Protein AF-A0A0M3ISS8-F1 (afdb_monomer_lite)

Foldseek 3Di:
DDPDDLQVLLVVLVLVCLQLLVLDDPVNLCVCVVCVNPCVVVVLVVDDRPCVVDPCLPVSLVSNVVSVVSNVVPPDPPDDPQVVCVVSVRHPSSVVSVNVSSVVVVVVVVVVVVVVVVVVVD

Radius of gyration: 16.52 Å; chains: 1; bounding box: 50×31×40 Å

Organism: Ascaris lumbricoides (NCBI:txid6252)

Structure (mmCIF, N/CA/C/O backbone):
data_AF-A0A0M3ISS8-F1
#
_entry.id   AF-A0A0M3ISS8-F1
#
loop_
_atom_site.group_PDB
_atom_site.id
_atom_site.type_symbol
_atom_site.label_atom_id
_atom_site.label_alt_id
_atom_site.label_comp_id
_atom_site.label_asym_id
_atom_site.label_entity_id
_atom_site.label_seq_id
_atom_site.pdbx_PDB_ins_code
_atom_site.Cartn_x
_atom_site.Cartn_y
_atom_site.Cartn_z
_atom_site.occupancy
_atom_site.B_iso_or_equiv
_atom_site.auth_seq_id
_atom_site.auth_comp_id
_atom_site.auth_asym_id
_atom_site.auth_atom_id
_atom_site.pdbx_PDB_model_num
ATOM 1 N N . MET A 1 1 ? -2.820 18.477 22.041 1.00 37.53 1 MET A N 1
ATOM 2 C CA . MET A 1 1 ? -2.128 17.349 21.391 1.00 37.53 1 MET A CA 1
ATOM 3 C C . MET A 1 1 ? -2.970 16.123 21.687 1.00 37.53 1 MET A C 1
ATOM 5 O O . MET A 1 1 ? -3.043 15.738 22.846 1.00 37.53 1 MET A O 1
ATOM 9 N N . VAL A 1 2 ? -3.743 15.638 20.715 1.00 39.06 2 VAL A N 1
ATOM 10 C CA . VAL A 1 2 ? -4.558 14.431 20.908 1.00 39.06 2 VAL A CA 1
ATOM 11 C C . VAL A 1 2 ? -3.604 13.254 20.761 1.00 39.06 2 VAL A C 1
ATOM 13 O O . VAL A 1 2 ? -2.993 13.096 19.710 1.00 39.06 2 VAL A O 1
ATOM 16 N N . VAL A 1 3 ? -3.402 12.501 21.839 1.00 43.47 3 VAL A N 1
ATOM 17 C CA . VAL A 1 3 ? -2.678 11.230 21.786 1.00 43.47 3 VAL A CA 1
ATOM 18 C C . VAL A 1 3 ? -3.676 10.222 21.235 1.00 43.47 3 VAL A C 1
ATOM 20 O O . VAL A 1 3 ? -4.589 9.809 21.944 1.00 43.47 3 VAL A O 1
ATOM 23 N N . LEU A 1 4 ? -3.575 9.936 19.941 1.00 52.12 4 LEU A N 1
ATOM 24 C CA . LEU A 1 4 ? -4.337 8.863 19.314 1.00 52.12 4 LEU A CA 1
ATOM 25 C C . LEU A 1 4 ? -3.800 7.521 19.831 1.00 52.12 4 LEU A C 1
ATOM 27 O O . LEU A 1 4 ? -2.603 7.398 20.093 1.00 52.12 4 LEU A O 1
ATOM 31 N N . GLY A 1 5 ? -4.677 6.533 20.015 1.00 62.03 5 GLY A N 1
ATOM 32 C CA . GLY A 1 5 ? -4.227 5.158 20.242 1.00 62.03 5 GLY A CA 1
ATOM 33 C C . GLY A 1 5 ? -3.441 4.666 19.025 1.00 62.03 5 GLY A C 1
ATOM 34 O O . GLY A 1 5 ? -3.735 5.088 17.908 1.00 62.03 5 GLY A O 1
ATOM 35 N N . ASN A 1 6 ? -2.454 3.787 19.226 1.00 63.44 6 ASN A N 1
ATOM 36 C CA . ASN A 1 6 ? -1.598 3.271 18.146 1.00 63.44 6 ASN A CA 1
ATOM 37 C C . ASN A 1 6 ? -2.408 2.699 16.966 1.00 63.44 6 ASN A C 1
ATOM 39 O O . ASN A 1 6 ? -1.994 2.832 15.817 1.00 63.44 6 ASN A O 1
ATOM 43 N N . ASN A 1 7 ? -3.600 2.159 17.238 1.00 69.38 7 ASN A N 1
ATOM 44 C CA . ASN A 1 7 ? -4.494 1.613 16.219 1.00 69.38 7 ASN A CA 1
ATOM 45 C C . ASN A 1 7 ? -5.034 2.688 15.267 1.00 69.38 7 ASN A C 1
ATOM 47 O O . ASN A 1 7 ? -5.181 2.442 14.076 1.00 69.38 7 ASN A O 1
ATOM 51 N N . GLU A 1 8 ? -5.273 3.901 15.765 1.00 83.00 8 GLU A N 1
ATOM 52 C CA . GLU A 1 8 ? -5.768 5.021 14.959 1.00 83.00 8 GLU A CA 1
ATOM 53 C C . GLU A 1 8 ? -4.667 5.650 14.099 1.00 83.00 8 GLU A C 1
ATOM 55 O O . GLU A 1 8 ? -4.957 6.230 13.056 1.00 83.00 8 GLU A O 1
ATOM 60 N N . GLU A 1 9 ? -3.395 5.507 14.491 1.00 88.31 9 GLU A N 1
ATOM 61 C CA . GLU A 1 9 ? -2.265 6.029 13.717 1.00 88.31 9 GLU A CA 1
ATOM 62 C C . GLU A 1 9 ? -2.206 5.404 12.315 1.00 88.31 9 GLU A C 1
ATOM 64 O O . GLU A 1 9 ? -1.999 6.122 11.337 1.00 88.31 9 GLU A O 1
ATOM 69 N N . LEU A 1 10 ? -2.442 4.089 12.201 1.00 88.88 10 LEU A N 1
ATOM 70 C CA . LEU A 1 10 ? -2.475 3.405 10.908 1.00 88.88 10 LEU A CA 1
ATOM 71 C C . LEU A 1 10 ? -3.539 4.011 9.990 1.00 88.88 10 LEU A C 1
ATOM 73 O O . LEU A 1 10 ? -3.240 4.331 8.843 1.00 88.88 10 LEU A O 1
ATOM 77 N N . PHE A 1 11 ? -4.764 4.188 10.485 1.00 89.50 11 PHE A N 1
ATOM 78 C CA . PHE A 1 11 ? -5.866 4.678 9.659 1.00 89.50 11 PHE A CA 1
ATOM 79 C C . PHE A 1 11 ? -5.681 6.139 9.258 1.00 89.50 11 PHE A C 1
ATOM 81 O O . PHE A 1 11 ? -5.938 6.464 8.106 1.00 89.50 11 PHE A O 1
ATOM 88 N N . VAL A 1 12 ? -5.125 6.983 10.133 1.00 90.06 12 VAL A N 1
ATOM 89 C CA . VAL A 1 12 ? -4.730 8.353 9.763 1.00 90.06 12 VAL A CA 1
ATOM 90 C C . VAL A 1 12 ? -3.698 8.341 8.634 1.00 90.06 12 VAL A C 1
ATOM 92 O O . VAL A 1 12 ? -3.827 9.092 7.673 1.00 90.06 12 VAL A O 1
ATOM 95 N N . VAL A 1 13 ? -2.686 7.471 8.713 1.00 89.69 13 VAL A N 1
ATOM 96 C CA . VAL A 1 13 ? -1.692 7.343 7.637 1.00 89.69 13 VAL A CA 1
ATOM 97 C C . VAL A 1 13 ? -2.323 6.811 6.350 1.00 89.69 13 VAL A C 1
ATOM 99 O O . VAL A 1 13 ? -1.994 7.295 5.274 1.00 89.69 13 VAL A O 1
ATOM 102 N N . LEU A 1 14 ? -3.237 5.844 6.433 1.00 89.69 14 LEU A N 1
ATOM 103 C CA . LEU A 1 14 ? -3.943 5.321 5.264 1.00 89.69 14 LEU A CA 1
ATOM 104 C C . LEU A 1 14 ? -4.830 6.388 4.603 1.00 89.69 14 LEU A C 1
ATOM 106 O O . LEU A 1 14 ? -4.826 6.480 3.378 1.00 89.69 14 LEU A O 1
ATOM 110 N N . GLU A 1 15 ? -5.527 7.230 5.377 1.00 90.12 15 GLU A N 1
ATOM 111 C CA . GLU A 1 15 ? -6.336 8.351 4.863 1.00 90.12 15 GLU A CA 1
ATOM 112 C C . GLU A 1 15 ? -5.522 9.312 3.988 1.00 90.12 15 GLU A C 1
ATOM 114 O O . GLU A 1 15 ? -6.015 9.776 2.959 1.00 90.12 15 GLU A O 1
ATOM 119 N N . GLU A 1 16 ? -4.254 9.560 4.325 1.00 88.12 16 GLU A N 1
ATOM 120 C CA . GLU A 1 16 ? -3.360 10.396 3.509 1.00 88.12 16 GLU A CA 1
ATOM 121 C C . GLU A 1 16 ? -3.130 9.826 2.099 1.00 88.12 16 GLU A C 1
ATOM 123 O O . GLU A 1 16 ? -2.812 10.574 1.172 1.00 88.12 16 GLU A O 1
ATOM 128 N N . PHE A 1 17 ? -3.318 8.517 1.916 1.00 87.62 17 PHE A N 1
ATOM 129 C CA . PHE A 1 17 ? -3.140 7.823 0.643 1.00 87.62 17 PHE A CA 1
ATOM 130 C C . PHE A 1 17 ? -4.455 7.524 -0.082 1.00 87.62 17 PHE A C 1
ATOM 132 O O . PHE A 1 17 ? -4.428 6.893 -1.140 1.00 87.62 17 PHE A O 1
ATOM 139 N N . GLU A 1 18 ? -5.607 7.980 0.418 1.00 88.31 18 GLU A N 1
ATOM 140 C CA . GLU A 1 18 ? -6.913 7.654 -0.171 1.00 88.31 18 GLU A CA 1
ATOM 141 C C . GLU A 1 18 ? -6.994 7.990 -1.666 1.00 88.31 18 GLU A C 1
ATOM 143 O O . GLU A 1 18 ? -7.495 7.188 -2.459 1.00 88.31 18 GLU A O 1
ATOM 148 N N . SER A 1 19 ? -6.455 9.139 -2.084 1.00 87.94 19 SER A N 1
ATOM 149 C CA . SER A 1 19 ? -6.425 9.520 -3.500 1.00 87.94 19 SER A CA 1
ATOM 150 C C . SER A 1 19 ? -5.638 8.525 -4.352 1.00 87.94 19 SER A C 1
ATOM 152 O O . SER A 1 19 ? -6.112 8.137 -5.414 1.00 87.94 19 SER A O 1
ATOM 154 N N . VAL A 1 20 ? -4.497 8.046 -3.852 1.00 88.12 20 VAL A N 1
ATOM 155 C CA . VAL A 1 20 ? -3.643 7.071 -4.544 1.00 88.12 20 VAL A CA 1
ATOM 156 C C . VAL A 1 20 ? -4.333 5.711 -4.627 1.00 88.12 20 VAL A C 1
ATOM 158 O O . VAL A 1 20 ? -4.312 5.053 -5.662 1.00 88.12 20 VAL A O 1
ATOM 161 N N . PHE A 1 21 ? -5.037 5.293 -3.575 1.00 89.12 21 PHE A N 1
ATOM 162 C CA . PHE A 1 21 ? -5.793 4.037 -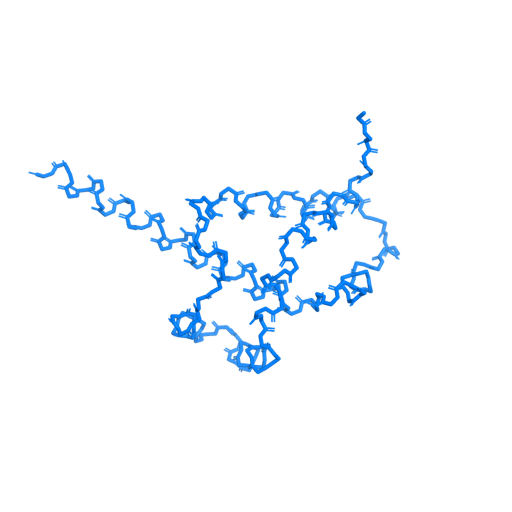3.588 1.00 89.12 21 PHE A CA 1
ATOM 163 C C . PHE A 1 21 ? -6.940 4.051 -4.607 1.00 89.12 21 PHE A C 1
ATOM 165 O O . PHE A 1 21 ? -7.304 3.003 -5.151 1.00 89.12 21 PHE A O 1
ATOM 172 N N . ARG A 1 22 ? -7.522 5.220 -4.894 1.00 88.94 22 ARG A N 1
ATOM 173 C CA . ARG A 1 22 ? -8.548 5.368 -5.939 1.00 88.94 22 ARG A CA 1
ATOM 174 C C . ARG A 1 22 ? -7.977 5.237 -7.351 1.00 88.94 22 ARG A C 1
ATOM 176 O O . ARG A 1 22 ? -8.726 4.862 -8.245 1.00 88.94 22 ARG A O 1
ATOM 183 N N . GLU A 1 23 ? -6.685 5.493 -7.535 1.00 90.50 23 GLU A N 1
ATOM 184 C CA . GLU A 1 23 ? -5.988 5.289 -8.812 1.00 90.50 23 GLU A CA 1
ATOM 185 C C . GLU A 1 23 ? -5.765 3.796 -9.105 1.00 90.50 23 GLU A C 1
ATOM 187 O O . GLU A 1 23 ? -5.620 3.419 -10.263 1.00 90.50 23 GLU A O 1
ATOM 192 N N . ILE A 1 24 ? -5.799 2.930 -8.082 1.00 89.88 24 ILE A N 1
ATOM 193 C CA . ILE A 1 24 ? -5.646 1.483 -8.258 1.00 89.88 24 ILE A CA 1
ATOM 194 C C . ILE A 1 24 ? -6.953 0.861 -8.781 1.00 89.88 24 ILE A C 1
ATOM 196 O O . ILE A 1 24 ? -7.926 0.678 -8.038 1.00 89.88 24 ILE A O 1
ATOM 200 N N . SER A 1 25 ? -6.902 0.521 -10.068 1.00 89.25 25 SER A N 1
ATOM 201 C CA . SER A 1 25 ? -7.759 -0.373 -10.855 1.00 89.25 25 SER A CA 1
ATOM 202 C C . SER A 1 25 ? -8.349 -1.601 -10.155 1.00 89.25 25 SER 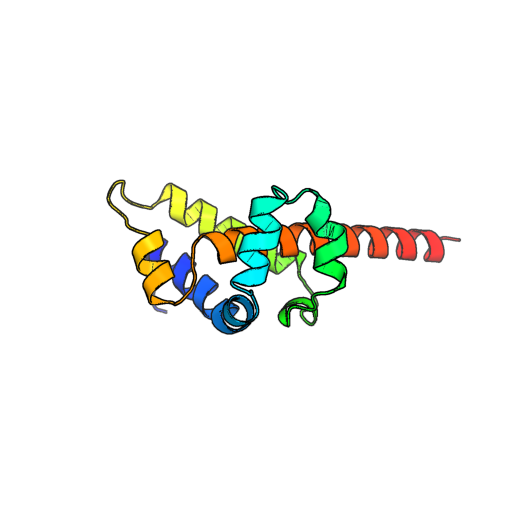A C 1
ATOM 204 O O . SER A 1 25 ? -7.579 -2.289 -9.493 1.00 89.25 25 SER A O 1
ATOM 206 N N . ASP A 1 26 ? -9.612 -1.990 -10.382 1.00 89.56 26 ASP A N 1
ATOM 207 C CA . ASP A 1 26 ? -10.000 -3.397 -10.159 1.00 89.56 26 ASP A CA 1
ATOM 208 C C . ASP A 1 26 ? -9.338 -4.290 -11.232 1.00 89.56 26 ASP A C 1
ATOM 210 O O . ASP A 1 26 ? -8.779 -5.329 -10.902 1.00 89.56 26 ASP A O 1
ATOM 214 N N . GLU A 1 27 ? -9.235 -3.822 -12.482 1.00 88.69 27 GLU A N 1
ATOM 215 C CA . GLU A 1 27 ? -8.482 -4.509 -13.543 1.00 88.69 27 GLU A CA 1
ATOM 216 C C . GLU A 1 27 ? -6.992 -4.666 -13.201 1.00 88.69 27 GLU 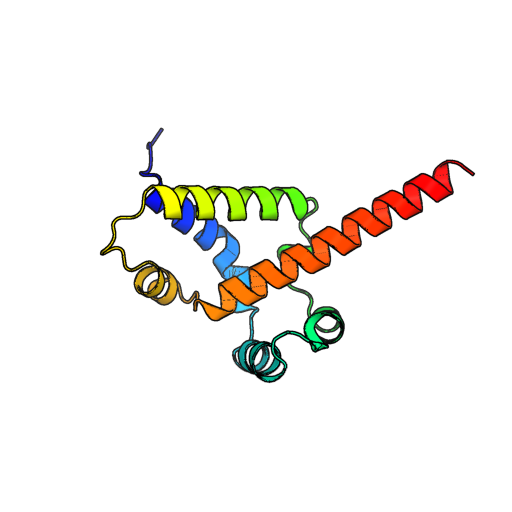A C 1
ATOM 218 O O . GLU A 1 27 ? -6.350 -5.640 -13.591 1.00 88.69 27 GLU A O 1
ATOM 223 N N . TRP A 1 28 ? -6.425 -3.702 -12.470 1.00 87.00 28 TRP A N 1
ATOM 224 C CA . TRP A 1 28 ? -5.032 -3.767 -12.021 1.00 87.00 28 TRP A CA 1
ATOM 225 C C . TRP A 1 28 ? -4.846 -4.769 -10.895 1.00 87.00 28 TRP A C 1
ATOM 227 O O . TRP A 1 28 ? -3.826 -5.457 -10.853 1.00 87.00 28 TRP A O 1
ATOM 237 N N . ILE A 1 29 ? -5.830 -4.857 -9.997 1.00 90.19 29 ILE A N 1
ATOM 238 C CA . ILE A 1 29 ? -5.863 -5.904 -8.983 1.00 90.19 29 ILE A CA 1
ATOM 239 C C . ILE A 1 29 ? -5.863 -7.262 -9.674 1.00 90.19 29 ILE A C 1
ATOM 241 O O . ILE A 1 29 ? -4.982 -8.070 -9.392 1.00 90.19 29 ILE A O 1
ATOM 245 N N . ASP A 1 30 ? -6.767 -7.479 -10.623 1.00 91.38 30 ASP A N 1
ATOM 246 C CA . ASP A 1 30 ? -6.862 -8.751 -11.335 1.00 91.38 30 ASP A CA 1
ATOM 247 C C . ASP A 1 30 ? -5.541 -9.091 -12.046 1.00 91.38 30 ASP A C 1
ATOM 249 O O . ASP A 1 30 ? -4.986 -10.162 -11.823 1.00 91.38 30 ASP A O 1
ATOM 253 N N . ALA A 1 31 ? -4.945 -8.151 -12.787 1.00 88.81 31 ALA A N 1
ATOM 254 C CA . ALA A 1 31 ? -3.672 -8.375 -13.480 1.00 88.81 31 ALA A CA 1
ATOM 255 C C . ALA A 1 31 ? -2.504 -8.726 -12.533 1.00 88.81 31 ALA A C 1
ATOM 257 O O . ALA A 1 31 ? -1.704 -9.623 -12.827 1.00 88.81 31 ALA A O 1
ATOM 258 N N . CYS A 1 32 ? -2.395 -8.047 -11.385 1.00 89.94 32 CYS A N 1
ATOM 259 C CA . CYS A 1 32 ? -1.340 -8.327 -10.405 1.00 89.94 32 CYS A CA 1
ATOM 260 C C . CYS A 1 32 ? -1.531 -9.698 -9.749 1.00 89.94 32 CYS A C 1
ATOM 262 O O . CYS A 1 32 ? -0.566 -10.437 -9.567 1.00 89.94 32 CYS A O 1
ATOM 264 N N . TYR A 1 33 ? -2.766 -10.052 -9.395 1.00 89.69 33 TYR A N 1
ATOM 265 C CA . TYR A 1 33 ? -3.053 -11.309 -8.708 1.00 89.69 33 TYR A CA 1
ATOM 266 C C . TYR A 1 33 ? -3.053 -12.517 -9.658 1.00 89.69 33 TYR A C 1
ATOM 268 O O . TYR A 1 33 ? -2.560 -13.575 -9.266 1.00 89.69 33 TYR A O 1
ATOM 276 N N . ASP A 1 34 ? -3.492 -12.362 -10.910 1.00 92.19 34 ASP A N 1
ATOM 277 C CA . ASP A 1 34 ? -3.460 -13.419 -11.934 1.00 92.19 34 ASP A CA 1
ATOM 278 C C . ASP A 1 34 ? -2.028 -13.800 -12.328 1.00 92.19 34 ASP A C 1
ATOM 280 O O . ASP A 1 34 ? -1.717 -14.979 -12.516 1.00 92.19 34 ASP A O 1
ATOM 284 N N . SER A 1 35 ? -1.134 -12.810 -12.413 1.00 89.75 35 SER A N 1
ATOM 285 C CA . SER A 1 35 ? 0.299 -13.029 -12.662 1.00 89.75 35 SER A CA 1
ATOM 286 C C . SER A 1 35 ? 1.089 -13.374 -11.394 1.00 89.75 35 SER A C 1
ATOM 288 O O . SER A 1 35 ? 2.288 -13.646 -11.473 1.00 89.75 35 SER A O 1
ATOM 290 N N . ASN A 1 36 ? 0.451 -13.353 -10.216 1.00 88.62 36 ASN A N 1
ATOM 291 C CA . ASN A 1 36 ? 1.117 -13.447 -8.916 1.00 88.62 36 ASN A CA 1
ATOM 292 C C . ASN A 1 36 ? 2.323 -12.487 -8.813 1.00 88.62 36 ASN A C 1
ATOM 294 O O . ASN A 1 36 ? 3.406 -12.871 -8.370 1.00 88.62 36 ASN A O 1
ATOM 298 N N . PHE A 1 37 ? 2.127 -11.244 -9.262 1.00 88.75 37 PHE A N 1
ATOM 299 C CA . PHE A 1 37 ? 3.111 -10.157 -9.280 1.00 88.75 37 PHE A CA 1
ATOM 300 C C . PHE A 1 37 ? 4.361 -10.411 -10.148 1.00 88.75 37 PHE A C 1
ATOM 302 O O . PHE A 1 37 ? 5.281 -9.598 -10.120 1.00 88.75 37 PHE A O 1
ATOM 309 N N . ALA A 1 38 ? 4.416 -11.488 -10.943 1.00 87.19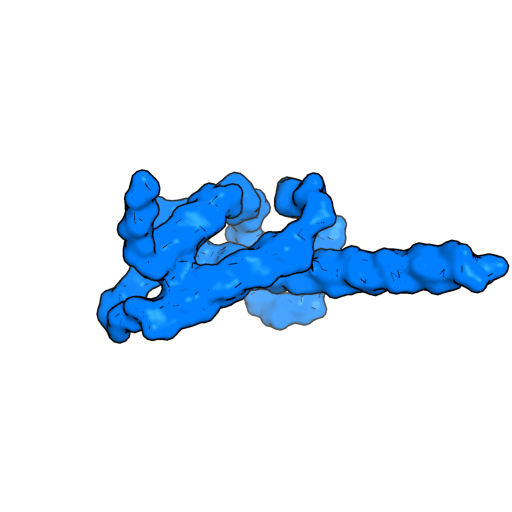 38 ALA A N 1
ATOM 310 C CA . ALA A 1 38 ? 5.599 -11.826 -11.744 1.00 87.19 38 ALA A CA 1
ATOM 311 C C . ALA A 1 38 ? 5.927 -10.773 -12.815 1.00 87.19 38 ALA A C 1
ATOM 313 O O . ALA A 1 38 ? 7.095 -10.489 -13.061 1.00 87.19 38 ALA A O 1
ATOM 314 N N . ASP A 1 39 ? 4.895 -10.165 -13.395 1.00 83.94 39 ASP A N 1
ATOM 315 C CA . ASP A 1 39 ? 5.014 -9.185 -14.479 1.00 83.94 39 ASP A CA 1
ATOM 316 C C . ASP A 1 39 ? 4.884 -7.738 -13.961 1.00 83.94 39 ASP A C 1
ATOM 318 O O . ASP A 1 39 ? 4.674 -6.793 -14.726 1.00 83.94 39 ASP A O 1
ATOM 322 N N . PHE A 1 40 ? 4.955 -7.543 -12.637 1.00 84.75 40 PHE A N 1
ATOM 323 C CA . PHE A 1 40 ? 4.650 -6.258 -12.014 1.00 84.75 40 PHE A CA 1
ATOM 324 C C . PHE A 1 40 ? 5.572 -5.135 -12.494 1.00 84.75 40 PHE A C 1
ATOM 326 O O . PHE A 1 40 ? 5.099 -4.019 -12.685 1.00 84.75 40 PHE A O 1
ATOM 333 N N . GLU A 1 41 ? 6.863 -5.405 -12.716 1.00 81.94 41 GLU A N 1
ATOM 334 C CA . GLU A 1 41 ? 7.815 -4.401 -13.207 1.00 81.94 41 GLU A CA 1
ATOM 335 C C . GLU A 1 41 ? 7.333 -3.790 -14.531 1.00 81.94 41 GLU A C 1
ATOM 337 O O . GLU A 1 41 ? 7.178 -2.569 -14.623 1.00 81.94 41 GLU A O 1
ATOM 342 N N . ASP A 1 42 ? 7.001 -4.635 -15.509 1.00 80.38 42 ASP A N 1
ATOM 343 C CA . ASP A 1 42 ? 6.525 -4.222 -16.831 1.00 80.38 42 ASP A CA 1
ATOM 344 C C . ASP A 1 42 ? 5.195 -3.461 -16.739 1.00 80.38 42 ASP A C 1
ATOM 346 O O . ASP A 1 42 ? 5.032 -2.395 -17.342 1.00 80.38 42 ASP A O 1
ATOM 350 N N . PHE A 1 43 ? 4.252 -3.953 -15.929 1.00 78.50 43 PHE A N 1
ATOM 351 C CA . PHE A 1 43 ? 2.965 -3.285 -15.722 1.00 78.50 43 PHE A CA 1
ATOM 352 C C . PHE A 1 43 ? 3.108 -1.942 -15.003 1.00 78.50 43 PHE A C 1
ATOM 354 O O . PHE A 1 43 ? 2.463 -0.960 -15.379 1.00 78.50 43 PHE A O 1
ATOM 361 N N . SER A 1 44 ? 3.982 -1.864 -14.001 1.00 78.88 44 SER A N 1
ATOM 362 C CA . SER A 1 44 ? 4.182 -0.661 -13.197 1.00 78.88 44 SER A CA 1
ATOM 363 C C . SER A 1 44 ? 4.725 0.501 -14.023 1.00 78.88 44 SER A C 1
ATOM 365 O O . SER A 1 44 ? 4.464 1.649 -13.682 1.00 78.88 44 SER A O 1
ATOM 367 N N . GLN A 1 45 ? 5.446 0.242 -15.120 1.00 76.69 45 GLN A N 1
ATOM 368 C CA . GLN A 1 45 ? 5.922 1.279 -16.045 1.00 76.69 45 GLN A CA 1
ATOM 369 C C . GLN A 1 45 ? 4.791 1.961 -16.820 1.00 76.69 45 GLN A C 1
ATOM 371 O O . GLN A 1 45 ? 4.933 3.117 -17.211 1.00 76.69 45 GLN A O 1
ATOM 376 N N . LEU A 1 46 ? 3.671 1.268 -17.028 1.00 77.12 46 LEU A N 1
ATOM 377 C CA . LEU A 1 46 ? 2.479 1.814 -17.684 1.00 77.12 46 LEU A CA 1
ATOM 378 C C . LEU A 1 46 ? 1.601 2.615 -16.718 1.00 77.12 46 LEU A C 1
ATOM 380 O O . LEU A 1 46 ? 0.627 3.244 -17.135 1.00 77.12 46 LEU A O 1
ATOM 384 N N . MET A 1 47 ? 1.942 2.583 -15.432 1.00 74.88 47 MET A N 1
ATOM 385 C CA . MET A 1 47 ? 1.203 3.220 -14.363 1.00 74.88 47 MET A CA 1
ATOM 386 C C . MET A 1 47 ? 2.028 4.329 -13.728 1.00 74.88 47 MET A C 1
ATOM 388 O O . MET A 1 47 ? 3.142 4.117 -13.253 1.00 74.88 47 MET A O 1
ATOM 392 N N . GLU A 1 48 ? 1.437 5.510 -13.640 1.00 79.62 48 GLU A N 1
ATOM 393 C CA . GLU A 1 48 ? 2.021 6.623 -12.907 1.00 79.62 48 GLU A CA 1
ATOM 394 C C . GLU A 1 48 ? 1.075 7.000 -11.774 1.00 79.62 48 GLU A C 1
ATOM 396 O O . GLU A 1 48 ? 0.162 7.806 -11.941 1.00 79.62 48 GLU A O 1
ATOM 401 N N . LEU A 1 49 ? 1.263 6.353 -10.620 1.00 84.81 49 LEU A N 1
ATOM 402 C CA . LEU A 1 49 ? 0.568 6.764 -9.405 1.00 84.81 49 LEU A CA 1
ATOM 403 C C . LEU A 1 49 ? 1.039 8.163 -9.002 1.00 84.81 49 LEU A C 1
ATOM 405 O O . LEU A 1 49 ? 2.245 8.433 -9.002 1.00 84.81 49 LEU A O 1
ATOM 409 N N . SER A 1 50 ? 0.115 9.018 -8.567 1.00 85.31 50 SER A N 1
ATOM 410 C CA . SER A 1 50 ? 0.409 10.404 -8.168 1.00 85.31 50 SER A CA 1
ATOM 411 C C . SER A 1 50 ? 1.451 10.506 -7.047 1.00 85.31 50 SER A C 1
ATOM 413 O O . SER A 1 50 ? 2.160 11.510 -6.938 1.00 85.31 50 SER A O 1
ATOM 415 N N . ILE A 1 51 ? 1.611 9.433 -6.263 1.00 82.00 51 ILE A N 1
ATOM 416 C CA . ILE A 1 51 ? 2.638 9.285 -5.226 1.00 82.00 51 ILE A CA 1
ATOM 417 C C . ILE A 1 51 ? 4.069 9.440 -5.769 1.00 82.00 51 ILE A C 1
ATOM 419 O O . ILE A 1 51 ? 4.953 9.851 -5.024 1.00 82.00 51 ILE A O 1
ATOM 423 N N . LEU A 1 52 ? 4.320 9.167 -7.057 1.00 74.88 52 LEU A N 1
ATOM 424 C CA . LEU A 1 52 ? 5.653 9.290 -7.664 1.00 74.88 52 LEU A CA 1
ATOM 425 C C . LEU A 1 52 ? 6.181 10.721 -7.717 1.00 74.88 52 LEU A C 1
ATOM 427 O O . LEU A 1 52 ? 7.390 10.928 -7.796 1.00 74.88 52 LEU A O 1
ATOM 431 N N . HIS A 1 53 ? 5.297 11.714 -7.663 1.00 75.31 53 HIS A N 1
ATOM 432 C CA . HIS A 1 53 ? 5.711 13.111 -7.583 1.00 75.31 53 HIS A CA 1
ATOM 433 C C . HIS A 1 53 ? 6.220 13.494 -6.185 1.00 75.31 53 HIS A C 1
ATOM 435 O O . HIS A 1 53 ? 6.661 14.627 -5.978 1.00 75.31 53 HIS A O 1
ATOM 441 N N . ILE A 1 54 ? 6.183 12.567 -5.221 1.00 71.62 54 ILE A N 1
ATOM 442 C CA . ILE A 1 54 ? 6.749 12.769 -3.893 1.00 71.62 54 ILE A CA 1
ATOM 443 C C . ILE A 1 54 ? 8.250 12.482 -3.921 1.00 71.62 54 ILE A C 1
ATOM 445 O O . ILE A 1 54 ? 8.714 11.446 -4.387 1.00 71.62 54 ILE A O 1
ATOM 449 N N . VAL A 1 55 ? 9.009 13.432 -3.376 1.00 64.62 55 VAL A N 1
ATOM 450 C CA . VAL A 1 55 ? 10.478 13.471 -3.429 1.00 64.62 55 VAL A CA 1
ATOM 451 C C . VAL A 1 55 ? 11.141 12.379 -2.574 1.00 64.62 55 VAL A C 1
ATOM 453 O O . VAL A 1 55 ? 12.301 12.058 -2.805 1.00 64.62 55 VAL A O 1
ATOM 456 N N . ASP A 1 56 ? 10.426 11.794 -1.607 1.00 81.81 56 ASP A N 1
ATOM 457 C CA . ASP A 1 56 ? 10.995 10.879 -0.607 1.00 81.81 56 ASP A CA 1
ATOM 458 C C . ASP A 1 56 ? 10.144 9.607 -0.412 1.00 81.81 56 ASP A C 1
ATOM 460 O O . ASP A 1 56 ? 9.491 9.397 0.615 1.00 81.81 56 ASP A O 1
ATOM 464 N N . ILE A 1 57 ? 10.134 8.754 -1.444 1.00 81.75 57 ILE A N 1
ATOM 465 C CA . ILE A 1 57 ? 9.484 7.433 -1.419 1.00 81.75 57 ILE A CA 1
ATOM 466 C C . ILE A 1 57 ? 10.038 6.525 -0.298 1.00 81.75 57 ILE A C 1
ATOM 468 O O . ILE A 1 57 ? 9.225 5.906 0.396 1.00 81.75 57 ILE A O 1
ATOM 472 N N . PRO A 1 58 ? 11.363 6.450 -0.040 1.00 81.75 58 PRO A N 1
ATOM 473 C CA . PRO A 1 58 ? 11.897 5.619 1.045 1.00 81.75 58 PRO A CA 1
ATOM 474 C C . PRO A 1 58 ? 11.378 6.009 2.437 1.00 81.75 58 PRO A C 1
ATOM 476 O O . PRO A 1 58 ? 11.053 5.136 3.251 1.00 81.75 58 PRO A O 1
ATOM 479 N N . SER A 1 59 ? 11.252 7.309 2.720 1.00 83.69 59 SER A N 1
ATOM 480 C CA . SER A 1 59 ? 10.690 7.792 3.988 1.00 83.69 59 SER A CA 1
ATOM 481 C C . SER A 1 59 ? 9.210 7.438 4.135 1.00 83.69 59 SER A C 1
ATOM 483 O O . SER A 1 59 ? 8.788 6.979 5.201 1.00 83.69 59 SER A O 1
ATOM 485 N N . LEU A 1 60 ? 8.424 7.552 3.056 1.00 83.75 60 LEU A N 1
ATOM 486 C CA . LEU A 1 60 ? 7.025 7.114 3.047 1.00 83.75 60 LEU A CA 1
ATOM 487 C C . LEU A 1 60 ? 6.889 5.619 3.335 1.00 83.75 60 LEU A C 1
ATOM 489 O O . LEU A 1 60 ? 6.089 5.237 4.191 1.00 83.75 60 LEU A O 1
ATOM 493 N N . LEU A 1 61 ? 7.692 4.786 2.669 1.00 84.81 61 LEU A N 1
ATOM 494 C CA . LEU A 1 61 ? 7.699 3.342 2.893 1.00 84.81 61 LEU A CA 1
ATOM 495 C C . LEU A 1 61 ? 8.070 3.019 4.346 1.00 84.81 61 LEU A C 1
ATOM 497 O O . LEU A 1 61 ? 7.388 2.235 5.002 1.00 84.81 61 LEU A O 1
ATOM 501 N N . THR A 1 62 ? 9.097 3.680 4.885 1.00 86.44 62 THR A N 1
ATOM 502 C CA . THR A 1 62 ? 9.520 3.517 6.284 1.00 86.44 62 THR A CA 1
ATOM 503 C C . THR A 1 62 ? 8.404 3.889 7.258 1.00 86.44 62 THR A C 1
ATOM 505 O O . THR A 1 62 ? 8.145 3.155 8.216 1.00 86.44 62 THR A O 1
ATOM 508 N N . ARG A 1 63 ? 7.709 5.007 7.016 1.00 88.69 63 ARG A N 1
ATOM 509 C CA . ARG A 1 63 ? 6.586 5.455 7.846 1.00 88.69 63 ARG A CA 1
ATOM 510 C C . ARG A 1 63 ? 5.429 4.461 7.796 1.00 88.69 63 ARG A C 1
ATOM 512 O O . ARG A 1 63 ? 4.939 4.083 8.859 1.00 88.69 63 ARG A O 1
ATOM 519 N N . LEU A 1 64 ? 5.030 4.022 6.601 1.00 88.06 64 LEU A N 1
ATOM 520 C CA . LEU A 1 64 ? 3.924 3.084 6.402 1.00 88.06 64 LEU A CA 1
ATOM 521 C C . LEU A 1 64 ? 4.219 1.718 7.043 1.00 88.06 64 LEU A C 1
ATOM 523 O O . LEU A 1 64 ? 3.414 1.216 7.823 1.00 88.06 64 LEU A O 1
ATOM 527 N N . CYS A 1 65 ? 5.403 1.151 6.802 1.00 89.19 65 CYS A N 1
ATOM 528 C CA . CYS A 1 65 ? 5.836 -0.087 7.455 1.00 89.19 65 CYS A CA 1
ATOM 529 C C . CYS A 1 65 ? 5.903 0.069 8.981 1.00 89.19 65 CYS A C 1
ATOM 531 O O . CYS A 1 65 ? 5.503 -0.829 9.718 1.00 89.19 65 CYS A O 1
ATOM 533 N N . GLY A 1 66 ? 6.367 1.223 9.467 1.00 89.44 66 GLY A N 1
ATOM 534 C CA . GLY A 1 66 ? 6.438 1.518 10.893 1.00 89.44 66 GLY A CA 1
ATOM 535 C C . GLY A 1 66 ? 5.071 1.528 11.578 1.00 89.44 66 GLY A C 1
ATOM 536 O O . GLY A 1 66 ? 4.948 0.971 12.669 1.00 89.44 66 GLY A O 1
ATOM 537 N N . VAL A 1 67 ? 4.051 2.138 10.962 1.00 90.56 67 VAL A N 1
ATOM 538 C CA . VAL A 1 67 ? 2.686 2.132 11.523 1.00 90.56 67 VAL A CA 1
ATOM 539 C C . VAL A 1 67 ? 2.024 0.764 11.413 1.00 90.56 67 VAL A C 1
ATOM 541 O O . VAL A 1 67 ? 1.353 0.364 12.355 1.00 90.56 67 VAL A O 1
ATOM 544 N N . LEU A 1 68 ? 2.263 0.012 10.333 1.00 88.62 68 LEU A N 1
ATOM 545 C CA . LEU A 1 68 ? 1.756 -1.358 10.183 1.00 88.62 68 LEU A CA 1
ATOM 546 C C . LEU A 1 68 ? 2.318 -2.295 11.261 1.00 88.62 68 LEU A C 1
ATOM 548 O O . LEU A 1 68 ? 1.565 -3.050 11.865 1.00 88.62 68 LEU A O 1
ATOM 552 N N . LEU A 1 69 ? 3.621 -2.209 11.550 1.00 88.56 69 LEU A N 1
ATOM 553 C CA . LEU A 1 69 ? 4.255 -2.995 12.616 1.00 88.56 69 LEU A CA 1
ATOM 554 C C . LEU A 1 69 ? 3.738 -2.610 14.006 1.00 88.56 69 LEU A C 1
ATOM 556 O O . LEU A 1 69 ? 3.500 -3.480 14.836 1.00 88.56 69 LEU A O 1
ATOM 560 N N . ARG A 1 70 ? 3.553 -1.312 14.279 1.00 87.81 70 ARG A N 1
ATOM 561 C CA . ARG A 1 70 ? 2.966 -0.869 15.555 1.00 87.81 70 ARG A CA 1
ATOM 562 C C . ARG A 1 70 ? 1.524 -1.333 15.702 1.00 87.81 70 ARG A C 1
ATOM 564 O O . ARG A 1 70 ? 1.147 -1.751 16.792 1.00 87.81 70 ARG A O 1
ATOM 571 N N . TYR A 1 71 ? 0.750 -1.262 14.623 1.00 86.94 71 TYR A N 1
ATOM 572 C CA . TYR A 1 71 ? -0.614 -1.769 14.589 1.00 86.94 71 TYR A CA 1
ATOM 573 C C . TYR A 1 71 ? -0.633 -3.263 14.918 1.00 86.94 71 TYR A C 1
ATOM 575 O O . TYR A 1 71 ? -1.283 -3.653 15.873 1.00 86.94 71 TYR A O 1
ATOM 583 N N . GLU A 1 72 ? 0.165 -4.081 14.229 1.00 85.12 72 GLU A N 1
ATOM 584 C CA . GLU A 1 72 ? 0.247 -5.529 14.478 1.00 85.12 72 GLU A CA 1
ATOM 585 C C . GLU A 1 72 ? 0.624 -5.877 15.928 1.00 85.12 72 GLU A C 1
ATOM 587 O O . GLU A 1 72 ? 0.050 -6.789 16.511 1.00 85.12 72 GLU A O 1
ATOM 592 N N . GLN A 1 73 ? 1.513 -5.101 16.552 1.00 85.31 73 GLN A N 1
ATOM 593 C CA . GLN A 1 73 ? 1.922 -5.306 17.946 1.00 85.31 73 GLN A CA 1
ATOM 594 C C . GLN A 1 73 ? 0.882 -4.884 18.988 1.00 85.31 73 GLN A C 1
ATOM 596 O O . GLN A 1 73 ? 1.017 -5.247 20.159 1.00 85.31 73 GLN A O 1
ATOM 601 N N . THR A 1 74 ? -0.083 -4.044 18.609 1.00 83.94 74 THR A N 1
ATOM 602 C CA . THR A 1 74 ? -1.045 -3.441 19.547 1.00 83.94 74 THR A CA 1
ATOM 603 C C . THR A 1 74 ? -2.500 -3.747 19.237 1.00 83.94 74 THR A C 1
ATOM 605 O O . THR A 1 74 ? -3.355 -3.429 20.062 1.00 83.94 74 THR A O 1
ATOM 608 N N . ALA A 1 75 ? -2.765 -4.387 18.101 1.00 81.12 75 ALA A N 1
ATOM 609 C CA . ALA A 1 75 ? -4.089 -4.819 17.717 1.00 81.12 75 ALA A CA 1
ATOM 610 C C . ALA A 1 75 ? -4.567 -5.979 18.594 1.00 81.12 75 ALA A C 1
ATOM 612 O O . ALA A 1 75 ? -3.808 -6.904 18.902 1.00 81.12 75 ALA A O 1
ATOM 613 N N . ASP A 1 76 ? -5.838 -5.926 18.981 1.00 80.12 76 ASP A N 1
ATOM 614 C CA . ASP A 1 76 ? -6.490 -7.035 19.676 1.00 80.12 76 ASP A CA 1
ATOM 615 C C . ASP A 1 76 ? -6.786 -8.178 18.683 1.00 80.12 76 ASP A C 1
ATOM 617 O O . ASP A 1 76 ? -6.989 -7.946 17.490 1.00 80.12 76 ASP A O 1
ATOM 621 N N . GLU A 1 77 ? -6.864 -9.427 19.163 1.00 75.31 77 GLU A N 1
ATOM 622 C CA . GLU A 1 77 ? -7.147 -10.603 18.310 1.00 75.31 77 GLU A CA 1
ATOM 623 C C . GLU A 1 77 ? -8.477 -10.490 17.535 1.00 75.31 77 GLU A C 1
ATOM 625 O O . GLU A 1 77 ? -8.625 -11.086 16.469 1.00 75.31 77 GLU A O 1
ATOM 630 N N . ASP A 1 78 ? -9.426 -9.704 18.054 1.00 76.44 78 ASP A N 1
ATOM 631 C CA . ASP A 1 78 ? -10.758 -9.493 17.476 1.00 76.44 78 ASP A CA 1
ATOM 632 C C . ASP A 1 78 ? -10.840 -8.260 16.549 1.00 76.44 78 ASP A C 1
ATOM 634 O O . ASP A 1 78 ? -11.928 -7.886 16.097 1.00 76.44 78 ASP A O 1
ATOM 638 N N . GLU A 1 79 ? -9.724 -7.577 16.280 1.00 76.25 79 GLU A N 1
ATOM 639 C CA . GLU A 1 79 ? -9.742 -6.311 15.550 1.00 76.25 79 GLU A CA 1
ATOM 640 C C . GLU A 1 79 ? -9.903 -6.501 14.028 1.00 76.25 79 GLU A C 1
ATOM 642 O O . GLU A 1 79 ? -9.048 -7.056 13.336 1.00 76.25 79 GLU A O 1
ATOM 647 N N . ASP A 1 80 ? -11.014 -6.001 13.475 1.00 82.19 80 ASP A N 1
ATOM 648 C CA . ASP A 1 80 ? -11.326 -6.100 12.043 1.00 82.19 80 ASP A CA 1
ATOM 649 C C . ASP A 1 80 ? -10.708 -4.947 11.232 1.00 82.19 80 ASP A C 1
ATOM 651 O O . ASP A 1 80 ? -11.374 -3.985 10.824 1.00 82.19 80 ASP A O 1
ATOM 655 N N . ILE A 1 81 ? -9.401 -5.054 10.981 1.00 85.38 81 ILE A N 1
ATOM 656 C CA . ILE A 1 81 ? -8.663 -4.121 10.118 1.00 85.38 81 ILE A CA 1
ATOM 657 C C . ILE A 1 81 ? -9.272 -4.044 8.709 1.00 85.38 81 ILE A C 1
ATOM 659 O O . ILE A 1 81 ? -9.420 -2.956 8.146 1.00 85.38 81 ILE A O 1
ATOM 663 N N . TRP A 1 82 ? -9.672 -5.181 8.138 1.00 85.94 82 TRP A N 1
ATOM 664 C CA . TRP A 1 82 ? -10.142 -5.258 6.756 1.00 85.94 82 TRP A CA 1
ATOM 665 C C . TRP A 1 82 ? -11.509 -4.607 6.579 1.00 85.94 82 TRP A C 1
ATOM 667 O O . TRP A 1 82 ? -11.726 -3.912 5.581 1.00 85.94 82 TRP A O 1
ATOM 677 N N . GLY A 1 83 ? -12.411 -4.767 7.548 1.00 86.50 83 GLY A N 1
ATOM 678 C CA . GLY A 1 83 ? -13.692 -4.070 7.582 1.00 86.50 83 GLY A CA 1
ATOM 679 C C . GLY A 1 83 ? -13.517 -2.556 7.652 1.00 86.50 83 GLY A C 1
ATOM 680 O O . GLY A 1 83 ? -14.140 -1.830 6.871 1.00 86.50 83 GLY A O 1
ATOM 681 N N . ARG A 1 84 ? -12.606 -2.068 8.508 1.00 87.06 84 ARG A N 1
ATOM 682 C CA . ARG A 1 84 ? -12.282 -0.632 8.603 1.00 87.06 84 ARG A CA 1
ATOM 683 C C . ARG A 1 84 ? -11.701 -0.089 7.298 1.00 87.06 84 ARG A C 1
ATOM 685 O O . ARG A 1 84 ? -12.193 0.914 6.787 1.00 87.06 84 ARG A O 1
ATOM 692 N N . MET A 1 85 ? -10.715 -0.767 6.713 1.00 87.50 85 MET A N 1
ATOM 693 C CA . MET A 1 85 ? -10.133 -0.346 5.434 1.00 87.50 85 MET A CA 1
ATOM 694 C C . MET A 1 85 ? -11.160 -0.376 4.291 1.00 87.50 85 MET A C 1
ATOM 696 O O . MET A 1 85 ? -11.203 0.530 3.457 1.00 87.50 85 MET A O 1
ATOM 700 N N . THR A 1 86 ? -12.049 -1.372 4.275 1.00 86.81 86 THR A N 1
ATOM 701 C CA . THR A 1 86 ? -13.138 -1.456 3.289 1.00 86.81 86 THR A CA 1
ATOM 702 C C . THR A 1 86 ? -14.096 -0.271 3.412 1.00 86.81 86 THR A C 1
ATOM 704 O O . THR A 1 86 ? -14.500 0.286 2.390 1.00 86.81 86 THR A O 1
ATOM 707 N N . ALA A 1 87 ? -14.411 0.177 4.634 1.00 86.81 87 ALA A N 1
ATOM 708 C CA . ALA A 1 87 ? -15.224 1.375 4.865 1.00 86.81 87 ALA A CA 1
ATOM 709 C C . ALA A 1 87 ? -14.572 2.663 4.321 1.00 86.81 87 ALA A C 1
ATOM 711 O O . ALA A 1 87 ? -15.277 3.613 3.987 1.00 86.81 87 ALA A O 1
ATOM 712 N N . MET A 1 88 ? -13.246 2.667 4.165 1.00 85.00 88 MET A N 1
ATOM 713 C CA . MET A 1 88 ? -12.458 3.747 3.558 1.00 85.00 88 MET A CA 1
ATOM 714 C C . MET A 1 88 ? -12.235 3.558 2.047 1.00 85.00 88 MET A C 1
ATOM 716 O O . MET A 1 88 ? -11.429 4.261 1.445 1.00 85.00 88 MET A O 1
ATOM 720 N N . ASN A 1 89 ? -12.915 2.593 1.415 1.00 82.38 89 ASN A N 1
ATOM 721 C CA . ASN A 1 89 ? -12.716 2.213 0.012 1.00 82.38 89 ASN A CA 1
ATOM 722 C C . ASN A 1 89 ? -11.282 1.723 -0.309 1.00 82.38 89 ASN A C 1
ATOM 724 O O . ASN A 1 89 ? -10.813 1.790 -1.450 1.00 82.38 89 ASN A O 1
ATOM 728 N N . MET A 1 90 ? -10.587 1.191 0.697 1.00 85.81 90 MET A N 1
ATOM 729 C CA . MET A 1 90 ? -9.237 0.643 0.593 1.00 85.81 90 MET A CA 1
ATOM 730 C C . MET A 1 90 ? -9.286 -0.875 0.751 1.00 85.81 90 MET A C 1
ATOM 732 O O . MET A 1 90 ? -9.065 -1.417 1.828 1.00 85.81 90 MET A O 1
ATOM 736 N N . LYS A 1 91 ? -9.588 -1.597 -0.331 1.00 87.50 91 LYS A N 1
ATOM 737 C CA . LYS A 1 91 ? -9.526 -3.068 -0.311 1.00 87.50 91 LYS A CA 1
ATOM 738 C C . LYS A 1 91 ? -8.112 -3.528 0.081 1.00 87.50 91 LYS A C 1
ATOM 740 O O . LYS A 1 91 ? -7.131 -2.909 -0.335 1.00 87.50 91 LYS A O 1
ATOM 745 N N . ALA A 1 92 ? -7.999 -4.644 0.801 1.00 87.69 92 ALA A N 1
ATOM 746 C CA . ALA A 1 92 ? -6.714 -5.231 1.199 1.00 87.69 92 ALA A CA 1
ATOM 747 C C . ALA A 1 92 ? -5.745 -5.386 0.011 1.00 87.69 92 ALA A C 1
ATOM 749 O O . ALA A 1 92 ? -4.565 -5.058 0.110 1.00 87.69 92 ALA A O 1
ATOM 750 N N . GLN A 1 93 ? -6.272 -5.797 -1.145 1.00 90.56 93 GLN A N 1
ATOM 751 C CA . GLN A 1 93 ? -5.508 -5.952 -2.381 1.00 90.56 93 GLN A CA 1
ATOM 752 C C . GLN A 1 93 ? -4.831 -4.655 -2.834 1.00 90.56 93 GLN A C 1
ATOM 754 O O . GLN A 1 93 ? -3.694 -4.676 -3.299 1.00 90.56 93 GLN A O 1
ATOM 759 N N . LYS A 1 94 ? -5.503 -3.511 -2.659 1.00 91.12 94 LYS A N 1
ATOM 760 C CA . LYS A 1 94 ? -4.946 -2.203 -3.018 1.00 91.12 94 LYS A CA 1
ATOM 761 C C . LYS A 1 94 ? -3.756 -1.847 -2.142 1.00 91.12 94 LYS A C 1
ATOM 763 O O . LYS A 1 94 ? -2.780 -1.318 -2.657 1.00 91.12 94 LYS A O 1
ATOM 768 N N . LEU A 1 95 ? -3.806 -2.183 -0.851 1.00 89.56 95 LEU A N 1
ATOM 769 C CA . LEU A 1 95 ? -2.676 -1.977 0.056 1.00 89.56 95 LEU A CA 1
ATOM 770 C C . LEU A 1 95 ? -1.474 -2.834 -0.350 1.00 89.56 95 LEU A C 1
ATOM 772 O O . LEU A 1 95 ? -0.359 -2.326 -0.374 1.00 89.56 95 LEU A O 1
ATOM 776 N N . VAL A 1 96 ? -1.695 -4.102 -0.706 1.00 90.38 96 VAL A N 1
ATOM 777 C CA . VAL A 1 96 ? -0.617 -4.994 -1.171 1.00 90.38 96 VAL A CA 1
ATOM 778 C C . VAL A 1 96 ? 0.043 -4.436 -2.432 1.00 90.38 96 VAL A C 1
ATOM 780 O O . VAL A 1 96 ? 1.263 -4.303 -2.475 1.00 90.38 96 VAL A O 1
ATOM 783 N N . ILE A 1 97 ? -0.755 -4.047 -3.428 1.00 90.44 97 ILE A N 1
ATOM 784 C CA . ILE A 1 97 ? -0.259 -3.453 -4.679 1.00 90.44 97 ILE A CA 1
ATOM 785 C C . ILE A 1 97 ? 0.475 -2.142 -4.411 1.00 90.44 97 ILE A C 1
ATOM 787 O O . ILE A 1 97 ? 1.549 -1.918 -4.960 1.00 90.44 97 ILE A O 1
ATOM 791 N N . PHE A 1 98 ? -0.070 -1.289 -3.544 1.00 89.56 98 PHE A N 1
ATOM 792 C CA . PHE A 1 98 ? 0.556 -0.024 -3.177 1.00 89.56 98 PHE A CA 1
ATOM 793 C C . PHE A 1 98 ? 1.914 -0.231 -2.496 1.00 89.56 98 PHE A C 1
ATOM 795 O O . PHE A 1 98 ? 2.891 0.410 -2.875 1.00 89.56 98 PHE A O 1
ATOM 802 N N . LEU A 1 99 ? 2.011 -1.163 -1.542 1.00 89.00 99 LEU A N 1
ATOM 803 C CA . LEU A 1 99 ? 3.276 -1.517 -0.893 1.00 89.00 99 LEU A CA 1
ATOM 804 C C . LEU A 1 99 ? 4.294 -2.058 -1.900 1.00 89.00 99 LEU A C 1
ATOM 806 O O . LEU A 1 99 ? 5.442 -1.617 -1.897 1.00 89.00 99 LEU A O 1
ATOM 810 N N . TRP A 1 100 ? 3.870 -2.966 -2.782 1.00 88.62 100 TRP A N 1
ATOM 811 C CA . TRP A 1 100 ? 4.736 -3.518 -3.822 1.00 88.62 100 TRP A CA 1
ATOM 812 C C . TRP A 1 100 ? 5.258 -2.421 -4.757 1.00 88.62 100 TRP A C 1
ATOM 814 O O . TRP A 1 100 ? 6.454 -2.340 -5.027 1.00 88.62 100 TRP A O 1
ATOM 824 N N . TYR A 1 101 ? 4.378 -1.504 -5.165 1.00 87.69 101 TYR A N 1
ATOM 825 C CA . TYR A 1 101 ? 4.735 -0.351 -5.983 1.00 87.69 101 TYR A CA 1
ATOM 826 C C . TYR A 1 101 ? 5.778 0.550 -5.310 1.00 87.69 101 TYR A C 1
ATOM 828 O O . TYR A 1 101 ? 6.752 0.954 -5.945 1.00 87.69 101 TYR A O 1
ATOM 836 N N . LEU A 1 102 ? 5.604 0.863 -4.021 1.00 85.81 102 LEU A N 1
ATOM 837 C CA . LEU A 1 102 ? 6.563 1.676 -3.267 1.00 85.81 102 LEU A CA 1
ATOM 838 C C . LEU A 1 102 ? 7.929 0.991 -3.139 1.00 85.81 102 LEU A C 1
ATOM 840 O O . LEU A 1 102 ? 8.949 1.671 -3.238 1.00 85.81 102 LEU A O 1
ATOM 844 N N . ILE A 1 103 ? 7.956 -0.330 -2.941 1.00 83.69 103 ILE A N 1
ATOM 845 C CA . ILE A 1 103 ? 9.196 -1.115 -2.860 1.00 83.69 103 ILE A CA 1
ATOM 846 C C . ILE A 1 103 ? 9.949 -1.055 -4.192 1.00 83.69 103 ILE A C 1
ATOM 848 O O . ILE A 1 103 ? 11.106 -0.639 -4.212 1.00 83.69 103 ILE A O 1
ATOM 852 N N . GLU A 1 104 ? 9.289 -1.388 -5.303 1.00 82.06 104 GLU A N 1
ATOM 853 C CA . GLU A 1 104 ? 9.884 -1.347 -6.648 1.00 82.06 104 GLU A CA 1
ATOM 854 C C . GLU A 1 104 ? 10.457 0.040 -6.970 1.00 82.06 104 GLU A C 1
ATOM 856 O O . GLU A 1 104 ? 11.604 0.199 -7.391 1.00 82.06 104 GLU A O 1
ATOM 861 N N . ARG A 1 105 ? 9.683 1.095 -6.699 1.00 78.69 105 ARG A N 1
ATOM 862 C CA . ARG A 1 105 ? 10.097 2.473 -6.996 1.00 78.69 105 ARG A CA 1
ATOM 863 C C . ARG A 1 105 ? 11.187 2.983 -6.058 1.00 78.69 105 ARG A C 1
ATOM 865 O O . ARG A 1 105 ? 12.078 3.700 -6.518 1.00 78.69 105 ARG A O 1
ATOM 872 N N . GLY A 1 106 ? 11.158 2.591 -4.785 1.00 72.88 106 GLY A N 1
ATOM 873 C CA . GLY A 1 106 ? 12.224 2.876 -3.826 1.00 72.88 106 GLY A CA 1
ATOM 874 C C . GLY A 1 106 ? 13.557 2.257 -4.253 1.00 72.88 106 GLY A C 1
ATOM 875 O O . GLY A 1 106 ? 14.575 2.949 -4.272 1.00 72.88 106 GLY A O 1
ATOM 876 N N . LEU A 1 107 ? 13.540 0.996 -4.697 1.00 70.38 107 LEU A N 1
ATOM 877 C CA . LEU A 1 107 ? 14.727 0.295 -5.202 1.00 70.38 107 LEU A CA 1
ATOM 878 C C . LEU A 1 107 ? 15.297 0.958 -6.466 1.00 70.38 107 LEU A C 1
ATOM 880 O O . LEU A 1 107 ? 16.512 1.151 -6.581 1.00 70.38 107 LEU A O 1
ATOM 884 N N . VAL A 1 108 ? 14.433 1.368 -7.401 1.00 70.62 108 VAL A N 1
ATOM 885 C CA . VAL A 1 108 ? 14.861 2.074 -8.620 1.00 70.62 108 VAL A CA 1
ATOM 886 C C . VAL A 1 108 ? 15.505 3.425 -8.285 1.00 70.62 108 VAL A C 1
ATOM 888 O O . VAL A 1 108 ? 16.574 3.731 -8.821 1.00 70.62 108 VAL A O 1
ATOM 891 N N . GLN A 1 109 ? 14.918 4.222 -7.384 1.00 64.50 109 GLN A N 1
ATOM 892 C CA . GLN A 1 109 ? 15.482 5.520 -6.986 1.00 64.50 109 GLN A CA 1
ATOM 893 C C . GLN A 1 109 ? 16.858 5.380 -6.322 1.00 64.50 109 GLN A C 1
ATOM 895 O O . GLN A 1 109 ? 17.781 6.111 -6.693 1.00 64.50 109 GLN A O 1
ATOM 900 N N . GLU A 1 110 ? 17.040 4.422 -5.408 1.00 60.66 110 GLU A N 1
ATOM 901 C CA . GLU A 1 110 ? 18.354 4.159 -4.803 1.00 60.66 110 GLU A CA 1
ATOM 902 C C . GLU A 1 110 ? 19.398 3.752 -5.851 1.00 60.66 110 GLU A C 1
ATOM 904 O O . GLU A 1 110 ? 20.540 4.224 -5.817 1.00 60.66 110 GLU A O 1
ATOM 909 N N . SER A 1 111 ? 19.016 2.919 -6.824 1.00 60.97 111 SER A N 1
ATOM 910 C CA . SER A 1 111 ? 19.922 2.498 -7.898 1.00 60.97 111 SER A CA 1
ATOM 911 C C . SER A 1 111 ? 20.383 3.675 -8.773 1.00 60.97 111 SER A C 1
ATOM 913 O O . SER A 1 111 ? 21.569 3.776 -9.100 1.00 60.97 111 SER A O 1
ATOM 915 N N . LEU A 1 112 ? 19.481 4.613 -9.085 1.00 59.28 112 LEU A N 1
ATOM 916 C CA . LEU A 1 112 ? 19.779 5.814 -9.867 1.00 59.28 112 LEU A CA 1
ATOM 917 C C . LEU A 1 112 ? 20.692 6.772 -9.102 1.00 59.28 112 LEU A C 1
ATOM 919 O O . LEU A 1 112 ? 21.679 7.249 -9.664 1.00 59.28 112 LEU A O 1
ATOM 923 N N . VAL A 1 113 ? 20.415 7.025 -7.819 1.00 60.84 113 VAL A N 1
ATOM 924 C CA . VAL A 1 113 ? 21.268 7.870 -6.965 1.00 60.84 113 VAL A CA 1
ATOM 925 C C . VAL A 1 113 ? 22.690 7.310 -6.904 1.00 60.84 113 VAL A C 1
ATOM 927 O O . VAL A 1 113 ? 23.653 8.054 -7.109 1.00 60.84 113 VAL A O 1
ATOM 930 N N . ASN A 1 114 ? 22.834 5.997 -6.712 1.00 58.66 114 ASN A N 1
ATOM 931 C CA . ASN A 1 114 ? 24.136 5.330 -6.698 1.00 58.66 114 ASN A CA 1
ATOM 932 C C . ASN A 1 114 ? 24.860 5.423 -8.053 1.00 58.66 114 ASN A C 1
ATOM 934 O O . ASN A 1 114 ? 26.069 5.662 -8.098 1.00 58.66 114 ASN A O 1
ATOM 938 N N . PHE A 1 115 ? 24.133 5.290 -9.165 1.00 58.50 115 PHE A N 1
ATOM 939 C CA . PHE A 1 115 ? 24.689 5.428 -10.511 1.00 58.50 115 PHE A CA 1
ATOM 940 C C . PHE A 1 115 ? 25.173 6.857 -10.810 1.00 58.50 115 PHE A C 1
ATOM 942 O O . PHE A 1 115 ? 26.289 7.045 -11.303 1.00 58.50 115 PHE A O 1
ATOM 949 N N . TYR A 1 116 ? 24.383 7.880 -10.472 1.00 61.88 116 TYR A N 1
ATOM 950 C CA . TYR A 1 116 ? 24.783 9.279 -10.649 1.00 61.88 116 TYR A CA 1
ATOM 951 C C . TYR A 1 116 ? 25.949 9.670 -9.735 1.00 61.88 116 TYR A C 1
ATOM 953 O O . TYR A 1 116 ? 26.857 10.373 -10.182 1.00 61.88 116 TYR A O 1
ATOM 961 N N . ALA A 1 117 ? 25.981 9.175 -8.494 1.00 58.97 117 ALA A N 1
ATOM 962 C CA . ALA A 1 117 ? 27.114 9.368 -7.591 1.00 58.97 117 ALA A CA 1
ATOM 963 C C . ALA A 1 117 ? 28.408 8.754 -8.155 1.00 58.97 117 ALA A C 1
ATOM 965 O O . ALA A 1 117 ? 29.466 9.377 -8.092 1.00 58.97 117 ALA A O 1
ATOM 966 N N . TYR A 1 118 ? 28.328 7.567 -8.767 1.00 55.47 118 TYR A N 1
ATOM 967 C CA . TYR A 1 118 ? 29.462 6.939 -9.448 1.00 55.47 118 TYR A CA 1
ATOM 968 C C . TYR A 1 118 ? 29.964 7.756 -10.648 1.00 55.47 118 TYR A C 1
ATOM 970 O O . TYR A 1 118 ? 31.173 7.913 -10.821 1.00 55.47 118 TYR A O 1
ATOM 978 N N . LEU A 1 119 ? 29.057 8.295 -11.471 1.00 53.94 119 LEU A N 1
ATOM 979 C CA . LEU A 1 119 ? 29.425 9.147 -12.607 1.00 53.94 119 LEU A CA 1
ATOM 980 C C . LEU A 1 119 ? 30.047 10.479 -12.170 1.00 53.94 119 LEU A C 1
ATOM 982 O O . LEU A 1 119 ? 30.955 10.954 -12.839 1.00 53.94 119 LEU A O 1
ATOM 986 N N . ALA A 1 120 ? 29.601 11.061 -11.054 1.00 54.97 120 ALA A N 1
ATOM 987 C CA . ALA A 1 120 ? 30.143 12.313 -10.520 1.00 54.97 120 ALA A CA 1
ATOM 988 C C . ALA A 1 120 ? 31.563 12.181 -9.926 1.00 54.97 120 ALA A C 1
ATOM 990 O O . ALA A 1 120 ? 32.225 13.189 -9.687 1.00 54.97 120 ALA A O 1
ATOM 991 N N . LEU A 1 121 ? 32.025 10.952 -9.671 1.00 64.19 121 LEU A N 1
ATOM 992 C CA . LEU A 1 121 ? 33.363 10.640 -9.153 1.00 64.19 121 LEU A CA 1
ATOM 993 C C . LEU A 1 121 ? 34.377 10.272 -10.255 1.00 64.19 121 LEU A C 1
ATOM 995 O O . LEU A 1 121 ? 35.523 9.947 -9.937 1.00 64.19 121 LEU A O 1
ATOM 999 N N . LYS A 1 122 ? 33.966 10.301 -11.528 1.00 50.84 122 LYS A N 1
ATOM 1000 C CA . LYS A 1 122 ? 34.822 10.112 -12.707 1.00 50.84 122 LYS A CA 1
ATOM 1001 C C . LYS A 1 122 ? 35.063 11.429 -13.431 1.00 50.84 122 LYS A C 1
ATOM 1003 O O . LYS A 1 122 ? 36.192 11.579 -13.946 1.00 50.84 122 LYS A O 1
#

Secondary structure (DSSP, 8-state):
-----HHHHHHHHHHTTHHHHHHS-HHHHHHHHHTTTTTHHHHHHT---GGGG-S-HHHHHHHHHHHHHHHHHH--TT--HHHHHHHTT--HHHHHHHHHHHHHHHHHHHHHHHHHHHHHT-

pLDDT: mean 80.15, std 12.27, range [37.53, 92.19]

Sequence (122 aa):
MVVLGNNEELFVVLEEFESVFREISDEWIDACYDSNFADFEDFSQLMELSILHIVDIPSLLTRLCGVLLRYEQTADEDEDIWGRMTAMNMKAQKLVIFLWYLIERGLVQESLVNFYAYLALK

=== Feature glossary ===
Key to the feature types in this record:

Secondary structure (8-state, DSSP). Secondary structure is the local, repeating backbone conformation. DSSP classifies it into eight states by reading the hydrogen-bond network: three helix types (H, G, I), two β types (E, B), two non-regular types (T, S), and unstructured coil (-).

Backbone torsions (φ/ψ). Backbone dihedral angles. Every residue except chain termini has a φ (preceding-C → N → Cα → C) and a ψ (N → Cα → C → n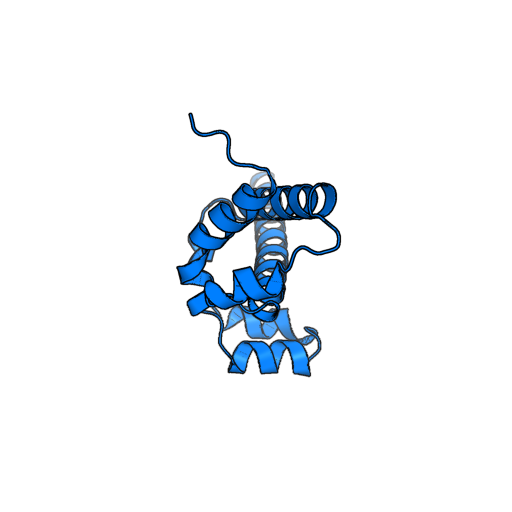ext-N). They are reported in degrees following the IUPAC sign convention. Secondary structure is essentially a statement about which (φ, ψ) basin each residue occupies.

Predicted aligned error. Predicted Aligned Error (PAE) is an AlphaFold confidence matrix: entry (i, j) is the expected error in the position of residue j, in ångströms, when the prediction is superimposed on the true structure at residue i. Low PAE within a block of residues means that block is internally rigid and well-predicted; high PAE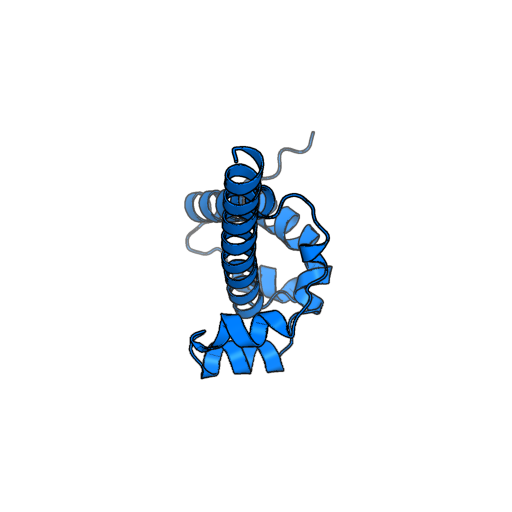 between two blocks means their relative placement is uncertain even if each block individually is confident.

B-factor. B-factor (Debye–Waller factor) reflects atomic displacement in the crystal lattice. It is an experimental observable (units Å²), not a prediction; low values mean the atom is pinned down, high values mean it moves or is heterogeneous across the crystal.

Secondary structure (3-state, P-SEA). Three-state secondary structure (P-SEA) collapses the eight DSSP classes into helix (a), strand (b), and coil (c). P-SEA assigns these from Cα geometry alone — distances and angles — without requiring backbone oxygens, so it works on any Cα trace.

Sequence. Primary structure: the covalent order of the twenty standard amino acids along the backbone. Two proteins with the same sequence will (almost always) fold to the same structure; two with 30% identity often share a fold but not the details.

pLDDT. pLDDT is the predicted lDDT-Cα score: AlphaFold's confidence that the local environment of each residue (all inter-atomic distances within 15 Å) is correctly placed. It is a per-residue number between 0 and 100, with higher meaning more reliable.

InterPro / GO / CATH / organism. Functional annotations link the protein to curated databases. InterPro entries identify conserved domains and families by matching the sequence against member-database signatures (Pfam, PROSITE, CDD, …). Gene Ontology (GO) terms describe molecular function, biological process, and cellular component in a controlled vocabulary. CATH places the structure in a hierarchical fold classification (Class/Architecture/Topology/Homologous-superfamily). The organism is the source species.

Contact-map, Ramachandran, and PAE plots. Three diagnostic plots accompany the record. The Cα contact map visualizes the tertiary structure as a 2D adjacency matrix (8 Å cutoff, sequence-local contacts suppressed). The Ramachandran plot shows the distribution of backbone (φ, ψ) torsions, with points in the α and β basins reflecting secondary structure content. The PAE plot shows AlphaFold's inter-residue confidence as a color matrix.

mmCIF coordinates. The mmCIF table is the protein's shape written out atom by atom. For each backbone N, Cα, C, and carbonyl O, it records an (x, y, z) coordinate triple in Å plus the residue type, chain letter, and residue number.

Radius of gyration, Cα contacts, bounding box. Three whole-structure scalars: the radius of gyration (RMS distance of Cα from centroid, in Å), the count of Cα–Cα contacts (pairs closer than 8 Å and separated by more than four residues in sequence — i.e. tertiary, not local, contacts), and the bounding-box dimensions. Together they distinguish compact globular folds from extended fibres or disordered chains.

Foldseek 3Di. The Foldseek 3Di string encodes local tertiary geometry as a 20-letter alphabet — one character per residue — derived from the relative positions of nearby Cα atoms. Unlike the amino-acid sequence, 3Di is a direct function of the 3D structure, so two proteins with the same fold have similar 3Di strings even at low sequence identity.

Rendered structure images. Six rendered views show the 3D structure from the faces of a cube — i.e. along ±x, ±y, ±z. Rendering representation is drawn randomly per protein from cartoon (secondary-structure ribbons), sticks (backbone bonds), or molecular surface; coloring is either N→C rainbow (blue at the N-terminus through red at the C-terminus) or one color per chain.

Nearest PDB structures. The Foldseek neighbor list gives the closest experimentally determined structures in the PDB, ranked by structural alignment. TM-score near 1 means near-identical fold; near 0.3 means only rough topology match. This is how one finds what a novel AlphaFold prediction most resembles in the solved-structure universe.

Solvent-accessible surface area. SASA measures how much of the protein is reachable by solvent. It is computed by rolling a water-sized probe over the atomic surface and summing the exposed area (Å²). Per-residue SASA distinguishes core (buried, low SASA) from surface (exposed, high SASA) residues; total SASA is a whole-molecule size measure.